Protein AF-A0ABD0YH52-F1 (afdb_monomer)

Mean predicted aligned error: 18.77 Å

Solvent-accessible surface area (backbone atoms only — not comparable to full-atom values): 10746 Å² total; per-residue (Å²): 109,54,64,60,45,54,50,50,49,52,54,46,53,68,71,49,66,94,79,74,81,75,75,83,81,79,76,76,65,65,73,82,75,95,67,88,81,84,76,66,88,60,65,94,61,89,76,89,81,54,96,82,54,55,63,80,74,38,91,70,62,54,35,75,88,73,82,37,66,66,74,94,78,70,90,81,53,64,78,80,82,51,76,68,59,50,52,54,51,51,53,52,51,49,50,55,52,49,52,57,49,54,59,57,48,48,60,54,53,54,49,53,52,50,52,52,52,49,52,53,50,49,54,54,50,50,56,51,50,52,52,49,50,52,50,53,59,56,51,73,71,54,91,86,84,61,72,74,61,55,41,57,73,70,66,70,77,79,84,78,88,79,88,82,135

InterPro domains:
  IPR040107 U4/U6.U5 small nuclear ribonucleoprotein component Snu23 [PTHR45986] (70-165)

pLDDT: mean 72.53, std 12.51, range [39.94, 93.88]

Structure (mmCIF, N/CA/C/O backbone):
data_AF-A0ABD0YH52-F1
#
_entry.id   AF-A0ABD0YH52-F1
#
loop_
_atom_site.group_PDB
_atom_site.id
_atom_site.type_symbol
_atom_site.label_atom_id
_atom_site.label_alt_id
_atom_site.label_comp_id
_atom_site.label_asym_id
_atom_site.label_entity_id
_atom_site.label_seq_id
_atom_site.pdbx_PDB_ins_code
_atom_site.Cartn_x
_atom_site.Cartn_y
_atom_site.Cartn_z
_atom_site.occupancy
_atom_site.B_iso_or_equiv
_atom_site.auth_seq_id
_atom_site.auth_comp_id
_atom_site.auth_asym_id
_atom_site.auth_atom_id
_atom_site.pdbx_PDB_model_num
ATOM 1 N N . MET A 1 1 ? 10.363 5.440 -19.540 1.00 56.31 1 MET A N 1
ATOM 2 C CA . MET A 1 1 ? 11.461 4.784 -18.794 1.00 56.31 1 MET A CA 1
ATOM 3 C C . MET A 1 1 ? 12.315 3.863 -19.656 1.00 56.31 1 MET A C 1
ATOM 5 O O . MET A 1 1 ? 13.517 4.057 -19.654 1.00 56.31 1 MET A O 1
ATOM 9 N N . ALA A 1 2 ? 11.761 2.862 -20.356 1.00 46.31 2 ALA A N 1
ATOM 10 C CA . ALA A 1 2 ? 12.561 2.037 -21.278 1.00 46.31 2 ALA A CA 1
ATOM 11 C C . ALA A 1 2 ? 12.832 2.756 -22.613 1.00 46.31 2 ALA A C 1
ATOM 13 O O . ALA A 1 2 ? 13.982 2.877 -23.010 1.00 46.31 2 ALA A O 1
ATOM 14 N N . ALA A 1 3 ? 11.793 3.342 -23.223 1.00 68.38 3 ALA A N 1
ATOM 15 C CA . ALA A 1 3 ? 11.926 4.192 -24.412 1.00 68.38 3 ALA A CA 1
ATOM 16 C C . ALA A 1 3 ? 12.835 5.410 -24.158 1.00 68.38 3 ALA A C 1
ATOM 18 O O . ALA A 1 3 ? 13.810 5.593 -24.863 1.00 68.38 3 ALA A O 1
ATOM 19 N N . GLU A 1 4 ? 12.607 6.143 -23.063 1.00 71.88 4 GLU A N 1
ATOM 20 C CA . GLU A 1 4 ? 13.476 7.260 -22.640 1.00 71.88 4 GLU A CA 1
ATOM 21 C C . GLU A 1 4 ? 14.941 6.847 -22.400 1.00 71.88 4 GLU A C 1
ATOM 23 O O . GLU A 1 4 ? 15.837 7.671 -22.519 1.00 71.88 4 GLU A O 1
ATOM 28 N N . ARG A 1 5 ? 15.211 5.581 -22.040 1.00 68.94 5 ARG A N 1
ATOM 29 C CA . ARG A 1 5 ? 16.588 5.075 -21.920 1.00 68.94 5 ARG A CA 1
ATOM 30 C C . ARG A 1 5 ? 17.213 4.800 -23.278 1.00 68.94 5 ARG A C 1
ATOM 32 O O . ARG A 1 5 ? 18.377 5.120 -23.446 1.00 68.94 5 ARG A O 1
ATOM 39 N N . LEU A 1 6 ? 16.452 4.232 -24.212 1.00 68.19 6 LEU A N 1
ATOM 40 C CA . LEU A 1 6 ? 16.891 4.030 -25.594 1.00 68.19 6 LEU A CA 1
ATOM 41 C C . LEU A 1 6 ? 17.167 5.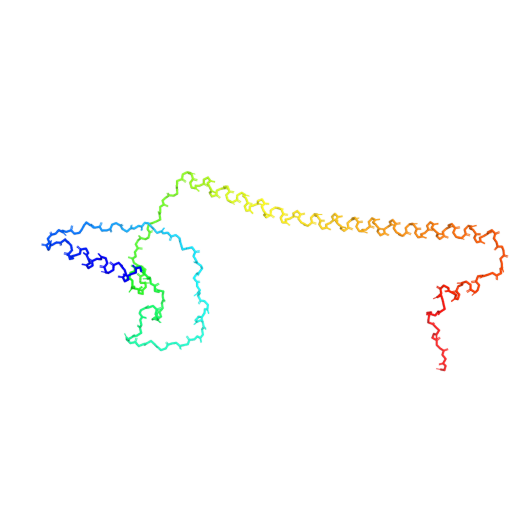367 -26.284 1.00 68.19 6 LEU A C 1
ATOM 43 O O . LEU A 1 6 ? 18.183 5.510 -26.946 1.00 68.19 6 LEU A O 1
ATOM 47 N N . GLU A 1 7 ? 16.299 6.355 -26.081 1.00 76.75 7 GLU A N 1
ATOM 48 C CA . GLU A 1 7 ? 16.498 7.713 -26.591 1.00 76.75 7 GLU A CA 1
ATOM 49 C C . GLU A 1 7 ? 17.732 8.363 -25.956 1.00 76.75 7 GLU A C 1
ATOM 51 O O . GLU A 1 7 ? 18.581 8.867 -26.678 1.00 76.75 7 GLU A O 1
ATOM 56 N N . ALA A 1 8 ? 17.918 8.248 -24.637 1.00 77.12 8 ALA A N 1
ATOM 57 C CA . ALA A 1 8 ? 19.115 8.765 -23.973 1.00 77.12 8 ALA A CA 1
ATOM 58 C C . ALA A 1 8 ? 20.413 8.041 -24.388 1.00 77.12 8 ALA A C 1
ATOM 60 O O . ALA A 1 8 ? 21.476 8.656 -24.394 1.00 77.12 8 ALA A O 1
ATOM 61 N N . GLU A 1 9 ? 20.354 6.745 -24.713 1.00 71.69 9 GLU A N 1
ATOM 62 C CA . GLU A 1 9 ? 21.491 5.993 -25.260 1.00 71.69 9 GLU A CA 1
ATOM 63 C C . GLU A 1 9 ? 21.826 6.467 -26.680 1.00 71.69 9 GLU A C 1
ATOM 65 O O . GLU A 1 9 ? 22.993 6.731 -26.952 1.00 71.69 9 GLU A O 1
ATOM 70 N N . LEU A 1 10 ? 20.824 6.677 -27.539 1.00 71.00 10 LEU A N 1
ATOM 71 C CA . LEU A 1 10 ? 21.011 7.227 -28.888 1.00 71.00 10 LEU A CA 1
ATOM 72 C C . LEU A 1 10 ? 21.549 8.667 -28.848 1.00 71.00 10 LEU A C 1
ATOM 74 O O . LEU A 1 10 ? 22.509 8.985 -29.542 1.00 71.00 10 LEU A O 1
ATOM 78 N N . GLU A 1 11 ? 21.007 9.522 -27.980 1.00 74.12 11 GLU A N 1
ATOM 79 C CA . GLU A 1 11 ? 21.485 10.898 -27.781 1.00 74.12 11 GLU A CA 1
ATOM 80 C C . GLU A 1 11 ? 22.900 10.944 -27.176 1.00 74.12 11 GLU A C 1
ATOM 82 O O . GLU A 1 11 ? 23.684 11.854 -27.463 1.00 74.12 11 GLU A O 1
ATOM 87 N N . ALA A 1 12 ? 23.261 9.971 -26.334 1.00 67.44 12 ALA A N 1
ATOM 88 C CA . ALA A 1 12 ? 24.617 9.845 -25.808 1.00 67.44 12 ALA A CA 1
ATOM 89 C C . ALA A 1 12 ? 25.597 9.350 -26.883 1.00 67.44 12 ALA A C 1
ATOM 91 O O . ALA A 1 12 ? 26.706 9.877 -26.970 1.00 67.44 12 ALA A O 1
ATOM 92 N N . GLU A 1 13 ? 25.185 8.394 -27.721 1.00 64.12 13 GLU A N 1
ATOM 93 C CA . GLU A 1 13 ? 25.959 7.906 -28.869 1.00 64.12 13 GLU A CA 1
ATOM 94 C C . GLU A 1 13 ? 26.192 9.005 -29.917 1.00 64.12 13 GLU A C 1
ATOM 96 O O . GLU A 1 13 ? 27.290 9.091 -30.470 1.00 64.12 13 GLU A O 1
ATOM 101 N N . GLU A 1 14 ? 25.218 9.893 -30.138 1.00 65.94 14 GLU A N 1
ATOM 102 C CA . GLU A 1 14 ? 25.369 11.060 -31.017 1.00 65.94 14 GLU A CA 1
ATOM 103 C C . GLU A 1 14 ? 26.314 12.128 -30.434 1.00 65.94 14 GLU A C 1
ATOM 105 O O . GLU A 1 14 ? 27.096 12.734 -31.171 1.00 65.94 14 GLU A O 1
ATOM 110 N N . ASN A 1 15 ? 26.302 12.335 -29.111 1.00 62.62 15 ASN A N 1
ATOM 111 C CA . ASN A 1 15 ? 27.169 13.313 -28.439 1.00 62.62 15 ASN A CA 1
ATOM 112 C C . ASN A 1 15 ? 28.617 12.827 -28.241 1.00 62.62 15 ASN A C 1
ATOM 114 O O . ASN A 1 15 ? 29.544 13.642 -28.197 1.00 62.62 15 ASN A O 1
ATOM 118 N N . THR A 1 16 ? 28.849 11.516 -28.125 1.00 57.69 16 THR A N 1
ATOM 119 C CA . THR A 1 16 ? 30.195 10.939 -28.004 1.00 57.69 16 THR A CA 1
ATOM 120 C C . THR A 1 16 ? 30.630 10.347 -29.339 1.00 57.69 16 THR A C 1
ATOM 122 O O . THR A 1 16 ? 30.407 9.169 -29.606 1.00 57.69 16 THR A O 1
ATOM 125 N N . GLY A 1 17 ? 31.266 11.159 -30.188 1.00 52.72 17 GLY A N 1
ATOM 126 C CA . GLY A 1 17 ? 31.790 10.710 -31.480 1.00 52.72 17 GLY A CA 1
ATOM 127 C C . GLY A 1 17 ? 32.515 9.355 -31.399 1.00 52.72 17 GLY A C 1
ATOM 128 O O . GLY A 1 17 ? 33.286 9.098 -30.470 1.00 52.72 17 GLY A O 1
ATOM 129 N N . ALA A 1 18 ? 32.221 8.495 -32.379 1.00 54.62 18 ALA A N 1
ATOM 130 C CA . ALA A 1 18 ? 32.609 7.089 -32.488 1.00 54.62 18 ALA A CA 1
ATOM 131 C C . ALA A 1 18 ? 34.015 6.770 -31.935 1.00 54.62 18 ALA A C 1
ATOM 133 O O . ALA A 1 18 ? 35.022 6.952 -32.618 1.00 54.62 18 ALA A O 1
ATOM 134 N N . GLY A 1 19 ? 34.097 6.252 -30.703 1.00 56.62 19 GLY A N 1
ATOM 135 C CA . GLY A 1 19 ? 35.363 5.719 -30.184 1.00 56.62 19 GLY A CA 1
ATOM 136 C C . GLY A 1 19 ? 35.522 5.604 -28.669 1.00 56.62 19 GLY A C 1
ATOM 137 O O . GLY A 1 19 ? 36.401 4.865 -28.221 1.00 56.62 19 GLY A O 1
ATOM 138 N N . GLN A 1 20 ? 34.702 6.267 -27.850 1.00 58.62 20 GLN A N 1
ATOM 139 C CA . GLN A 1 20 ? 34.791 6.099 -26.395 1.00 58.62 20 GLN A CA 1
ATOM 140 C C . GLN A 1 20 ? 33.961 4.894 -25.940 1.00 58.62 20 GLN A C 1
ATOM 142 O O . GLN A 1 20 ? 32.737 4.895 -25.993 1.00 58.62 20 GLN A O 1
ATOM 147 N N . LYS A 1 21 ? 34.648 3.833 -25.495 1.00 58.06 21 LYS A N 1
ATOM 148 C CA . LYS A 1 21 ? 34.020 2.651 -24.890 1.00 58.06 21 LYS A CA 1
ATOM 149 C C . LYS A 1 21 ? 33.209 3.094 -23.672 1.00 58.06 21 LYS A C 1
ATOM 151 O O . LYS A 1 21 ? 33.795 3.487 -22.664 1.00 58.06 21 LYS A O 1
ATOM 156 N N . VAL A 1 22 ? 31.884 3.011 -23.777 1.00 64.19 22 VAL A N 1
ATOM 157 C CA . VAL A 1 22 ? 30.956 3.305 -22.682 1.00 64.19 22 VAL A CA 1
ATOM 158 C C . VAL A 1 22 ? 31.372 2.483 -21.452 1.00 64.19 22 VAL A C 1
ATOM 160 O O . VAL A 1 22 ? 31.558 1.264 -21.568 1.00 64.19 22 VAL A O 1
ATOM 163 N N . PRO A 1 23 ? 31.582 3.107 -20.277 1.00 67.44 23 PRO A N 1
ATOM 164 C CA . PRO A 1 23 ? 31.934 2.371 -19.072 1.00 67.44 23 PRO A CA 1
ATOM 165 C C . PRO A 1 23 ? 30.817 1.370 -18.738 1.00 67.44 23 PRO A C 1
ATOM 167 O O . PRO A 1 23 ? 29.638 1.698 -18.879 1.00 67.44 23 PRO A O 1
ATOM 170 N N . PRO A 1 24 ? 31.149 0.145 -18.290 1.00 68.81 24 PRO A N 1
ATOM 171 C CA . PRO A 1 24 ? 30.144 -0.878 -18.041 1.00 68.81 24 PRO A CA 1
ATOM 172 C C . PRO A 1 24 ? 29.151 -0.392 -16.981 1.00 68.81 24 PRO A C 1
ATOM 174 O O . PRO A 1 24 ? 29.519 -0.180 -15.821 1.00 68.81 24 PRO A O 1
ATOM 177 N N . VAL A 1 25 ? 27.887 -0.235 -17.386 1.00 69.75 25 VAL A N 1
ATOM 178 C CA . VAL A 1 25 ? 26.793 0.214 -16.520 1.00 69.75 25 VAL A CA 1
ATOM 179 C C . VAL A 1 25 ? 26.625 -0.791 -15.381 1.00 69.75 25 VAL A C 1
ATOM 181 O O . VAL A 1 25 ? 26.144 -1.915 -15.564 1.00 69.75 25 VAL A O 1
ATOM 184 N N . ARG A 1 26 ? 27.042 -0.394 -14.175 1.00 62.34 26 ARG A N 1
ATOM 185 C CA . ARG A 1 26 ? 26.767 -1.164 -12.962 1.00 62.34 26 ARG A CA 1
ATOM 186 C C . ARG A 1 26 ? 25.281 -1.038 -12.667 1.00 62.34 26 ARG A C 1
ATOM 188 O O . ARG A 1 26 ? 24.795 0.037 -12.347 1.00 62.34 26 ARG A O 1
ATOM 195 N N . ARG A 1 27 ? 24.563 -2.149 -12.809 1.00 67.19 27 ARG A N 1
ATOM 196 C CA . ARG A 1 27 ? 23.131 -2.225 -12.512 1.00 67.19 27 ARG A CA 1
ATOM 197 C C . ARG A 1 27 ? 22.905 -1.980 -11.022 1.00 67.19 27 ARG A C 1
ATOM 199 O O . ARG A 1 27 ? 23.584 -2.590 -10.195 1.00 67.19 27 ARG A O 1
ATOM 206 N N . ASP A 1 28 ? 21.931 -1.132 -10.714 1.00 70.38 28 ASP A N 1
ATOM 207 C CA . ASP A 1 28 ? 21.506 -0.860 -9.344 1.00 70.38 28 ASP A CA 1
ATOM 208 C C . ASP A 1 28 ? 21.046 -2.134 -8.627 1.00 70.38 28 ASP A C 1
ATOM 210 O O . ASP A 1 28 ? 20.551 -3.091 -9.239 1.00 70.38 28 ASP A O 1
ATOM 214 N N . TYR A 1 29 ? 21.193 -2.138 -7.302 1.00 74.94 29 TYR A N 1
ATOM 215 C CA . TYR A 1 29 ? 20.704 -3.221 -6.459 1.00 74.94 29 TYR A CA 1
ATOM 216 C C . TYR A 1 29 ? 19.191 -3.381 -6.575 1.00 74.94 29 TYR A C 1
ATOM 218 O O . TYR A 1 29 ? 18.439 -2.426 -6.789 1.00 74.94 29 TYR A O 1
ATOM 226 N N . LEU A 1 30 ? 18.734 -4.620 -6.398 1.00 75.88 30 LEU A N 1
ATOM 227 C CA . LEU A 1 30 ? 17.317 -4.925 -6.480 1.00 75.88 30 LEU A CA 1
ATOM 228 C C . LEU A 1 30 ? 16.546 -4.186 -5.379 1.00 75.88 30 LEU A C 1
ATOM 230 O O . LEU A 1 30 ? 16.744 -4.441 -4.191 1.00 75.88 30 LEU A O 1
ATOM 234 N N . ARG A 1 31 ? 15.608 -3.338 -5.795 1.00 73.81 31 ARG A N 1
ATOM 235 C CA . ARG A 1 31 ? 14.636 -2.700 -4.907 1.00 73.81 31 ARG A CA 1
ATOM 236 C C . ARG A 1 31 ? 13.342 -3.505 -4.859 1.00 73.81 31 ARG A C 1
ATOM 238 O O . ARG A 1 31 ? 12.942 -4.137 -5.840 1.00 73.81 31 ARG A O 1
ATOM 245 N N . GLN A 1 32 ? 12.696 -3.488 -3.697 1.00 75.50 32 GLN A N 1
ATOM 246 C CA . GLN A 1 32 ? 11.340 -4.004 -3.551 1.00 75.50 32 GLN A CA 1
ATOM 247 C C . GLN A 1 32 ? 10.376 -3.132 -4.371 1.00 75.50 32 GLN A C 1
ATOM 249 O O . GLN A 1 32 ? 10.599 -1.935 -4.514 1.00 75.50 32 GLN A O 1
ATOM 254 N N . ARG A 1 33 ? 9.330 -3.740 -4.946 1.00 79.62 33 ARG A N 1
ATOM 255 C CA . ARG A 1 33 ? 8.270 -2.989 -5.633 1.00 79.62 33 ARG A CA 1
ATOM 256 C C . ARG A 1 33 ? 7.362 -2.332 -4.597 1.00 79.62 33 ARG A C 1
ATOM 258 O O . ARG A 1 33 ? 6.937 -3.010 -3.664 1.00 79.62 33 ARG A O 1
ATOM 265 N N . ASP A 1 34 ? 7.022 -1.069 -4.824 1.00 81.81 34 ASP A N 1
ATOM 266 C CA . ASP A 1 34 ? 6.134 -0.303 -3.940 1.00 81.81 34 ASP A CA 1
ATOM 267 C C . ASP A 1 34 ? 4.640 -0.528 -4.236 1.00 81.81 34 ASP A C 1
ATOM 269 O O . ASP A 1 34 ? 3.782 -0.110 -3.466 1.00 81.81 34 ASP A O 1
ATOM 273 N N . TYR A 1 35 ? 4.313 -1.217 -5.334 1.00 82.00 35 TYR A N 1
ATOM 274 C CA . TYR A 1 35 ? 2.940 -1.514 -5.742 1.00 82.00 35 TYR A CA 1
ATOM 275 C C . TYR A 1 35 ? 2.651 -3.018 -5.741 1.00 82.00 35 TYR A C 1
ATOM 277 O O . TYR A 1 35 ? 3.534 -3.857 -5.962 1.00 82.00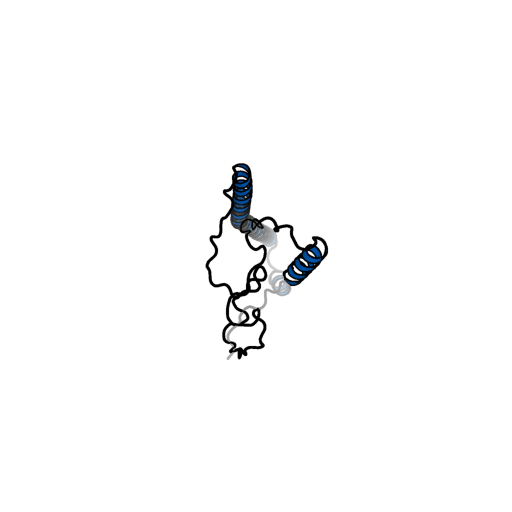 35 TYR A O 1
ATOM 285 N N . LYS A 1 36 ? 1.381 -3.357 -5.508 1.00 81.06 36 LYS A N 1
ATOM 286 C CA . LYS A 1 36 ? 0.871 -4.726 -5.595 1.00 81.06 36 LYS A CA 1
ATOM 287 C C . LYS A 1 36 ? 0.718 -5.111 -7.069 1.00 81.06 36 LYS A C 1
ATOM 289 O O . LYS A 1 36 ? 0.170 -4.346 -7.852 1.00 81.06 36 LYS A O 1
ATOM 294 N N . VAL A 1 37 ? 1.236 -6.278 -7.447 1.00 80.88 37 VAL A N 1
ATOM 295 C CA . VAL A 1 37 ? 1.096 -6.813 -8.809 1.00 80.88 37 VAL A CA 1
ATOM 296 C C . VAL A 1 37 ? -0.226 -7.568 -8.899 1.00 80.88 37 VAL A C 1
ATOM 298 O O . VAL A 1 37 ? -0.445 -8.506 -8.133 1.00 80.88 37 VAL A O 1
ATOM 301 N N . ASP A 1 38 ? -1.086 -7.174 -9.834 1.00 76.19 38 ASP A N 1
ATOM 302 C CA . ASP A 1 38 ? -2.390 -7.805 -10.037 1.00 76.19 38 ASP A CA 1
ATOM 303 C C . ASP A 1 38 ? -2.256 -9.090 -10.863 1.00 76.19 38 ASP A C 1
ATOM 305 O O . ASP A 1 38 ? -2.027 -9.050 -12.073 1.00 76.19 38 ASP A O 1
ATOM 309 N N . LEU A 1 39 ? -2.409 -10.240 -10.204 1.00 79.69 39 LEU A N 1
ATOM 310 C CA . LEU A 1 39 ? -2.339 -11.568 -10.830 1.00 79.69 39 LEU A CA 1
ATOM 311 C C . LEU A 1 39 ? -3.712 -12.090 -11.281 1.00 79.69 39 LEU A C 1
ATOM 313 O O . LEU A 1 39 ? -3.792 -12.979 -12.127 1.00 79.69 39 LEU A O 1
ATOM 317 N N . ASP A 1 40 ? -4.791 -11.510 -10.755 1.00 81.81 40 ASP A N 1
ATOM 318 C CA . ASP A 1 40 ? -6.120 -12.126 -10.815 1.00 81.81 40 ASP A CA 1
ATOM 319 C C . ASP A 1 40 ? -6.969 -11.646 -12.004 1.00 81.81 40 ASP A C 1
ATOM 321 O O . ASP A 1 40 ? -7.912 -12.308 -12.433 1.00 81.81 40 ASP A O 1
ATOM 325 N N . SER A 1 41 ? -6.625 -10.502 -12.595 1.00 82.12 41 SER A N 1
ATOM 326 C CA . SER A 1 41 ? -7.445 -9.817 -13.610 1.00 82.12 41 SER A CA 1
ATOM 327 C C . SER A 1 41 ? -7.586 -10.576 -14.940 1.00 82.12 41 SER A C 1
ATOM 329 O O . SER A 1 41 ? -8.536 -10.345 -15.706 1.00 82.12 41 SER A O 1
ATOM 331 N N . LYS A 1 42 ? -6.645 -11.485 -15.223 1.00 75.69 42 LYS A N 1
ATOM 332 C CA . LYS A 1 42 ? -6.573 -12.283 -16.457 1.00 75.69 42 LYS A CA 1
ATOM 333 C C . LYS A 1 42 ? -6.854 -13.774 -16.234 1.00 75.69 42 LYS A C 1
ATOM 335 O O . LYS A 1 42 ? -6.687 -14.560 -17.164 1.00 75.69 42 LYS A O 1
ATOM 340 N N . LEU A 1 43 ? -7.310 -14.170 -15.044 1.00 82.62 43 LEU A N 1
ATOM 341 C CA . LEU A 1 43 ? -7.710 -15.553 -14.782 1.00 82.62 43 LEU A CA 1
ATOM 342 C C . LEU A 1 43 ? -8.926 -15.930 -15.645 1.00 82.62 43 LEU A C 1
ATOM 344 O O . LEU A 1 43 ? -9.890 -15.173 -15.749 1.00 82.62 43 LEU A O 1
ATOM 348 N N . GLY A 1 44 ? -8.858 -17.090 -16.302 1.00 81.19 44 GLY A 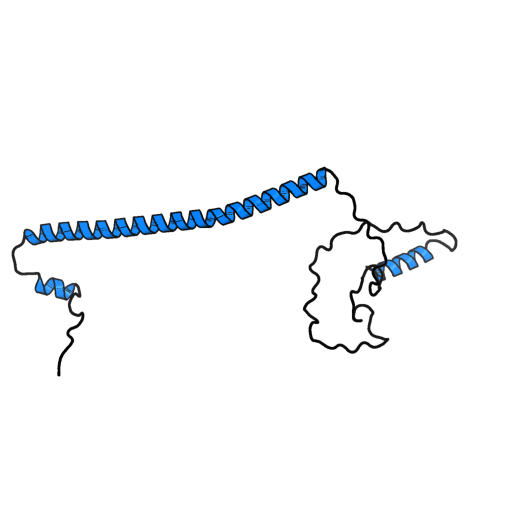N 1
ATOM 349 C CA . GLY A 1 44 ? -9.957 -17.647 -17.102 1.00 81.19 44 GLY A CA 1
ATOM 350 C C . GLY A 1 44 ? -10.218 -16.981 -18.461 1.00 81.19 44 GLY A C 1
ATOM 351 O O . GLY A 1 44 ? -11.153 -17.382 -19.149 1.00 81.19 44 GLY A O 1
ATOM 352 N N . LYS A 1 45 ? -9.414 -15.994 -18.882 1.00 82.88 45 LYS A N 1
ATOM 353 C CA . LYS A 1 45 ? -9.546 -15.336 -20.195 1.00 82.88 45 LYS A CA 1
ATOM 354 C C . LYS A 1 45 ? -8.507 -15.892 -21.172 1.00 82.88 45 LYS A C 1
ATOM 356 O O . LYS A 1 45 ? -7.309 -15.749 -20.943 1.00 82.88 45 LYS A O 1
ATOM 361 N N . SER A 1 46 ? -8.944 -16.492 -22.279 1.00 81.19 46 SER A N 1
ATOM 362 C CA . SER A 1 46 ? -8.054 -16.923 -23.365 1.00 81.19 46 SER A CA 1
ATOM 363 C C . SER A 1 46 ? -7.742 -15.750 -24.298 1.00 81.19 46 SER A C 1
ATOM 365 O O . SER A 1 46 ? -8.648 -15.213 -24.934 1.00 81.19 46 SER A O 1
ATOM 367 N N . VAL A 1 47 ? -6.471 -15.356 -24.400 1.00 77.44 47 VAL A N 1
ATOM 368 C CA . VAL A 1 47 ? -6.008 -14.307 -25.324 1.00 77.44 47 VAL A CA 1
ATOM 369 C C . VAL A 1 47 ? -5.186 -14.954 -26.435 1.00 77.44 47 VAL A C 1
ATOM 371 O O . VAL A 1 47 ? -4.250 -15.703 -26.159 1.00 77.44 47 VAL A O 1
ATOM 374 N N . VAL A 1 48 ? -5.534 -14.667 -27.691 1.00 82.06 48 VAL A N 1
ATOM 375 C CA . VAL A 1 48 ? -4.790 -15.149 -28.863 1.00 82.06 48 VAL A CA 1
ATOM 376 C C . VAL A 1 48 ? -3.520 -14.315 -29.020 1.00 82.06 48 VAL A C 1
ATOM 378 O O . VAL A 1 48 ? -3.584 -13.114 -29.270 1.00 82.06 48 VAL A O 1
ATOM 381 N N . ILE A 1 49 ? -2.361 -14.954 -28.868 1.00 81.00 49 ILE A N 1
ATOM 382 C CA . ILE A 1 49 ? -1.051 -14.306 -28.993 1.00 81.00 49 ILE A CA 1
ATOM 383 C C . ILE A 1 49 ? -0.567 -14.467 -30.440 1.00 81.00 49 ILE A C 1
ATOM 385 O O . ILE A 1 49 ? -0.390 -15.588 -30.915 1.00 81.00 49 ILE A O 1
ATOM 389 N N . THR A 1 50 ? -0.347 -13.354 -31.143 1.00 83.50 50 THR A N 1
ATOM 390 C CA . THR A 1 50 ? 0.241 -13.331 -32.497 1.00 83.50 50 THR A CA 1
ATOM 391 C C . THR A 1 50 ? 1.666 -12.772 -32.446 1.00 83.50 50 THR A C 1
ATOM 393 O O . THR A 1 50 ? 2.067 -12.178 -31.452 1.00 83.50 50 THR A O 1
ATOM 396 N N . LYS A 1 51 ? 2.464 -12.916 -33.514 1.00 77.19 51 LYS A N 1
ATOM 397 C CA . LYS A 1 51 ? 3.849 -12.390 -33.541 1.00 77.19 51 LYS A CA 1
ATOM 398 C C . LYS A 1 51 ? 3.935 -10.860 -33.395 1.00 77.19 51 LYS A C 1
ATOM 400 O O . LYS A 1 51 ? 4.986 -10.355 -33.026 1.00 77.19 51 LYS A O 1
ATOM 405 N N . ASN A 1 52 ? 2.836 -10.149 -33.654 1.00 79.31 52 ASN A N 1
ATOM 406 C CA . ASN A 1 52 ? 2.756 -8.689 -33.595 1.00 79.31 52 ASN A CA 1
ATOM 407 C C . ASN A 1 52 ? 2.237 -8.167 -32.243 1.00 79.31 52 ASN A C 1
ATOM 409 O O . ASN A 1 52 ? 2.179 -6.955 -32.050 1.00 79.31 52 ASN A O 1
ATOM 413 N N . THR A 1 53 ? 1.823 -9.038 -31.311 1.00 78.44 53 THR A N 1
ATOM 414 C CA . THR A 1 53 ? 1.399 -8.572 -29.983 1.00 78.44 53 THR A CA 1
ATOM 415 C C . THR A 1 53 ? 2.614 -8.100 -29.189 1.00 78.44 53 THR A C 1
ATOM 417 O O . THR A 1 53 ? 3.600 -8.839 -29.123 1.00 78.44 53 THR A O 1
ATOM 420 N N . PRO A 1 54 ? 2.559 -6.913 -28.559 1.00 79.25 54 PRO A N 1
ATOM 421 C CA . PRO A 1 54 ? 3.687 -6.385 -27.807 1.00 79.25 54 PRO A CA 1
ATOM 422 C C . PRO A 1 54 ? 4.061 -7.338 -26.669 1.00 79.25 54 PRO A C 1
ATOM 424 O O . PRO A 1 54 ? 3.186 -7.927 -26.033 1.00 79.25 54 PRO A O 1
ATOM 427 N N . SER A 1 55 ? 5.357 -7.450 -26.371 1.00 76.12 55 SER A N 1
ATOM 428 C CA . SER A 1 55 ? 5.908 -8.343 -25.337 1.00 76.12 55 SER A CA 1
ATOM 429 C C . SER A 1 55 ? 5.335 -8.118 -23.927 1.00 76.12 55 SER A C 1
ATOM 431 O O . SER A 1 55 ? 5.503 -8.955 -23.046 1.00 76.12 55 SER A O 1
ATOM 433 N N . SER A 1 56 ? 4.652 -6.994 -23.698 1.00 74.38 56 SER A N 1
ATOM 434 C CA . SER A 1 56 ? 3.917 -6.682 -22.467 1.00 74.38 56 SER A CA 1
ATOM 435 C C . SER A 1 56 ? 2.562 -7.393 -22.352 1.00 74.38 56 SER A C 1
ATOM 437 O O . SER A 1 56 ? 2.020 -7.534 -21.254 1.00 74.38 56 SER A O 1
ATOM 439 N N . GLN A 1 57 ? 2.003 -7.826 -23.481 1.00 76.88 57 GLN A N 1
ATOM 440 C CA . GLN A 1 57 ? 0.725 -8.531 -23.584 1.00 76.88 57 GLN A CA 1
ATOM 441 C C . GLN A 1 57 ? 0.892 -10.002 -23.962 1.00 76.88 57 GLN A C 1
ATOM 443 O O . GLN A 1 57 ? -0.069 -10.765 -23.845 1.00 76.88 57 GLN A O 1
ATOM 448 N N . THR A 1 58 ? 2.091 -10.410 -24.379 1.00 73.81 58 THR A N 1
ATOM 449 C CA . THR A 1 58 ? 2.421 -11.825 -24.523 1.00 73.81 58 THR A CA 1
ATOM 450 C C . THR A 1 58 ? 2.366 -12.501 -23.150 1.00 73.81 58 THR A C 1
ATOM 452 O O . THR A 1 58 ? 2.626 -11.893 -22.111 1.00 73.81 58 THR A O 1
ATOM 455 N N . GLY A 1 59 ? 1.933 -13.761 -23.126 1.00 73.62 59 GLY A N 1
ATOM 456 C CA . GLY A 1 59 ? 1.785 -14.512 -21.883 1.00 73.62 59 GLY A CA 1
ATOM 457 C C . GLY A 1 59 ? 3.104 -14.573 -21.108 1.00 73.62 59 GLY A C 1
ATOM 458 O O . GLY A 1 59 ? 4.136 -14.940 -21.664 1.00 73.62 59 GLY A O 1
ATOM 459 N N . GLY A 1 60 ? 3.064 -14.217 -19.824 1.00 76.06 60 GLY A N 1
ATOM 460 C CA . GLY A 1 60 ? 4.225 -14.213 -18.935 1.00 76.06 60 GLY A CA 1
ATOM 461 C C . GLY A 1 60 ? 4.361 -12.919 -18.132 1.00 76.06 60 GLY A C 1
ATOM 462 O O . GLY A 1 60 ? 3.549 -12.002 -18.232 1.00 76.06 60 GLY A O 1
ATOM 463 N N . TYR A 1 61 ? 5.404 -12.853 -17.302 1.00 74.56 61 TYR A N 1
ATOM 464 C CA . TYR A 1 61 ? 5.746 -11.647 -16.551 1.00 74.56 61 TYR A CA 1
ATOM 465 C C . TYR A 1 61 ? 6.689 -10.771 -17.379 1.00 74.56 61 TYR A C 1
ATOM 467 O O . TYR A 1 61 ? 7.873 -11.089 -17.538 1.00 74.56 61 TYR A O 1
ATOM 475 N N . TYR A 1 62 ? 6.159 -9.661 -17.889 1.00 77.69 62 TYR A N 1
ATOM 476 C CA . TYR A 1 62 ? 6.936 -8.652 -18.601 1.00 77.69 62 TYR A CA 1
ATOM 477 C C . TYR A 1 62 ? 7.769 -7.806 -17.636 1.00 77.69 62 TYR A C 1
ATOM 479 O O . TYR A 1 62 ? 7.309 -7.406 -16.561 1.00 77.69 62 TYR A O 1
ATOM 487 N N . CYS A 1 63 ? 9.014 -7.532 -18.012 1.00 73.94 63 CYS A N 1
ATOM 488 C CA . CYS A 1 63 ? 9.916 -6.700 -17.234 1.00 73.94 63 CYS A CA 1
ATOM 489 C C . CYS A 1 63 ? 10.220 -5.397 -17.982 1.00 73.94 63 CYS A C 1
ATOM 491 O O . CYS A 1 63 ? 11.065 -5.383 -18.870 1.00 73.94 63 CYS A O 1
ATOM 493 N N . ASN A 1 64 ? 9.623 -4.289 -17.524 1.00 72.69 64 ASN A N 1
ATOM 494 C CA . ASN A 1 64 ? 9.803 -2.922 -18.056 1.00 72.69 64 ASN A CA 1
ATOM 495 C C . ASN A 1 64 ? 11.254 -2.397 -18.022 1.00 72.69 64 ASN A C 1
ATOM 497 O O . ASN A 1 64 ? 11.521 -1.293 -18.472 1.00 72.69 64 ASN A O 1
ATOM 501 N N . VAL A 1 65 ? 12.176 -3.123 -17.383 1.00 74.50 65 VAL A N 1
ATOM 502 C CA . VAL A 1 65 ? 13.588 -2.725 -17.264 1.00 74.50 65 VAL A CA 1
ATOM 503 C C . VAL A 1 65 ? 14.439 -3.299 -18.399 1.00 74.50 65 VAL A C 1
ATOM 505 O O . VAL A 1 65 ? 15.457 -2.708 -18.731 1.00 74.50 65 VAL A O 1
ATOM 508 N N . CYS A 1 66 ? 14.057 -4.451 -18.958 1.00 68.62 66 CYS A N 1
ATOM 509 C CA . CYS A 1 66 ? 14.815 -5.153 -20.005 1.00 68.62 66 CYS A CA 1
ATOM 510 C C . CYS A 1 66 ? 14.011 -5.344 -21.296 1.00 68.62 66 CYS A C 1
ATOM 512 O O . CYS A 1 66 ? 14.490 -6.042 -22.182 1.00 68.62 66 CYS A O 1
ATOM 514 N N . ASP A 1 67 ? 12.771 -4.843 -21.341 1.00 71.56 67 ASP A N 1
ATOM 515 C CA . ASP A 1 67 ? 11.777 -5.109 -22.386 1.00 71.56 67 ASP A CA 1
ATOM 516 C C . ASP A 1 67 ? 11.720 -6.582 -22.819 1.00 71.56 67 ASP A C 1
ATOM 518 O O . ASP A 1 67 ? 11.616 -6.939 -23.990 1.00 71.56 67 ASP A O 1
ATOM 522 N N . CYS A 1 68 ? 11.787 -7.465 -21.820 1.00 71.62 68 CYS A N 1
ATOM 523 C CA . CYS A 1 68 ? 11.909 -8.900 -22.007 1.00 71.62 68 CYS A CA 1
ATOM 524 C C . CYS A 1 68 ? 10.871 -9.668 -21.176 1.00 71.62 68 CYS A C 1
ATOM 526 O O . CYS A 1 68 ? 10.568 -9.308 -20.031 1.00 71.62 68 CYS A O 1
ATOM 528 N N . VAL A 1 69 ? 10.327 -10.752 -21.746 1.00 71.00 69 VAL A N 1
ATOM 529 C CA . VAL A 1 69 ? 9.547 -11.746 -20.993 1.00 71.00 69 VAL A CA 1
ATOM 530 C C . VAL A 1 69 ? 10.550 -12.548 -20.167 1.00 71.00 69 VAL A C 1
ATOM 532 O O . VAL A 1 69 ? 11.473 -13.164 -20.701 1.00 71.00 69 VAL A O 1
ATOM 535 N N . ARG A 1 70 ? 10.461 -12.421 -18.844 1.00 62.25 70 ARG A N 1
ATOM 536 C CA . ARG A 1 70 ? 11.582 -12.697 -17.938 1.00 62.25 70 ARG A CA 1
ATOM 537 C C . ARG A 1 70 ? 11.872 -14.203 -17.816 1.00 62.25 70 ARG A C 1
ATOM 539 O O . ARG A 1 70 ? 11.255 -14.877 -16.999 1.00 62.25 70 ARG A O 1
ATOM 546 N N . ASN A 1 71 ? 12.884 -14.709 -18.522 1.00 56.09 71 ASN A N 1
ATOM 547 C CA . ASN A 1 71 ? 13.552 -15.961 -18.152 1.00 56.09 71 ASN A CA 1
ATOM 548 C C . ASN A 1 71 ? 14.531 -15.641 -17.010 1.00 56.09 71 ASN A C 1
ATOM 550 O O . ASN A 1 71 ? 15.470 -14.864 -17.182 1.00 56.09 71 ASN A O 1
ATOM 554 N N . LEU A 1 72 ? 14.245 -16.143 -15.806 1.00 55.00 72 LEU A N 1
ATOM 555 C CA . LEU A 1 72 ? 14.947 -15.836 -14.552 1.00 55.00 72 LEU A CA 1
ATOM 556 C C . LEU A 1 72 ? 16.419 -16.296 -14.594 1.00 55.00 72 LEU A C 1
ATOM 558 O O . LEU A 1 72 ? 16.758 -17.362 -14.098 1.00 55.00 72 LEU A O 1
ATOM 562 N N . GLY A 1 73 ? 17.295 -15.484 -15.185 1.00 53.41 73 GLY A N 1
ATOM 563 C CA . GLY A 1 73 ? 18.729 -15.762 -15.334 1.00 53.41 73 GLY A CA 1
ATOM 564 C C . GLY A 1 73 ? 19.630 -14.609 -14.890 1.00 53.41 73 GLY A C 1
ATOM 565 O O . GLY A 1 73 ? 20.718 -14.437 -15.427 1.00 53.41 73 GLY A O 1
ATOM 566 N N . MET A 1 74 ? 19.185 -13.775 -13.946 1.00 60.16 74 MET A N 1
ATOM 567 C CA . MET A 1 74 ? 20.000 -12.685 -13.398 1.00 60.16 74 MET A CA 1
ATOM 568 C C . MET A 1 74 ? 20.235 -12.922 -11.909 1.00 60.16 74 MET A C 1
ATOM 570 O O . MET A 1 74 ? 19.281 -13.066 -11.146 1.00 60.16 74 MET A O 1
ATOM 574 N N . SER A 1 75 ? 21.499 -12.931 -11.477 1.00 55.59 75 SER A N 1
ATOM 575 C CA . SER A 1 75 ? 21.853 -12.985 -10.057 1.00 55.59 75 SER A CA 1
ATOM 576 C C . SER A 1 75 ? 21.375 -11.706 -9.361 1.00 55.59 75 SER A C 1
ATOM 578 O O . SER A 1 75 ? 22.023 -10.660 -9.433 1.00 55.59 75 SER A O 1
ATOM 580 N N . MET A 1 76 ? 20.214 -11.773 -8.717 1.00 65.88 76 MET A N 1
ATOM 581 C CA . MET A 1 76 ? 19.637 -10.676 -7.946 1.00 65.88 76 MET A CA 1
ATOM 582 C C . MET A 1 76 ? 20.429 -10.520 -6.645 1.00 65.88 76 MET A C 1
ATOM 584 O O . MET A 1 76 ? 20.298 -11.331 -5.732 1.00 65.88 76 MET A O 1
ATOM 588 N N . ARG A 1 77 ? 21.276 -9.491 -6.556 1.00 65.19 77 ARG A N 1
ATOM 589 C CA . ARG A 1 77 ? 21.951 -9.126 -5.304 1.00 65.19 77 ARG A CA 1
ATOM 590 C C . ARG A 1 77 ? 21.129 -8.046 -4.602 1.00 65.19 77 ARG A C 1
ATOM 592 O O . ARG A 1 77 ? 20.872 -6.992 -5.178 1.00 65.19 77 ARG A O 1
ATOM 599 N N . VAL A 1 78 ? 20.702 -8.340 -3.378 1.00 78.69 78 VAL A N 1
ATOM 600 C CA . VAL A 1 78 ? 20.069 -7.385 -2.457 1.00 78.69 78 VAL A CA 1
ATOM 601 C C . VAL A 1 78 ? 21.164 -6.798 -1.568 1.00 78.69 78 VAL A C 1
ATOM 603 O O . VAL A 1 78 ? 22.088 -7.517 -1.178 1.00 78.69 78 VAL A O 1
ATOM 606 N N . GLU A 1 79 ? 21.088 -5.503 -1.261 1.00 80.00 79 GLU A N 1
ATOM 607 C CA . GLU A 1 79 ? 22.015 -4.874 -0.316 1.00 80.00 79 GLU A CA 1
ATOM 608 C C . GLU A 1 79 ? 21.915 -5.532 1.065 1.00 80.00 79 GLU A C 1
ATOM 610 O O . GLU A 1 79 ? 20.829 -5.868 1.547 1.00 80.00 79 GLU A O 1
ATOM 615 N N . ARG A 1 80 ? 23.061 -5.713 1.728 1.00 80.56 80 ARG A N 1
ATOM 616 C CA . ARG A 1 80 ? 23.081 -6.164 3.123 1.00 80.56 80 ARG A CA 1
ATOM 617 C C . ARG A 1 80 ? 22.571 -5.028 4.002 1.00 80.56 80 ARG A C 1
ATOM 619 O O . ARG A 1 80 ? 23.051 -3.904 3.892 1.00 80.56 80 ARG A O 1
ATOM 626 N N . SER A 1 81 ? 21.618 -5.326 4.880 1.00 84.00 81 SER A N 1
ATOM 627 C CA . SER A 1 81 ? 21.038 -4.312 5.756 1.00 84.00 81 SER A CA 1
ATOM 628 C C . SER A 1 81 ? 22.067 -3.765 6.744 1.00 84.00 81 SER A C 1
ATOM 630 O O . SER A 1 81 ? 22.750 -4.545 7.409 1.00 84.00 81 SER A O 1
ATOM 632 N N . THR A 1 82 ? 22.145 -2.442 6.879 1.00 90.12 82 THR A N 1
ATOM 633 C CA . THR A 1 82 ? 23.001 -1.780 7.878 1.00 90.12 82 THR A CA 1
ATOM 634 C C . THR A 1 82 ? 22.341 -1.766 9.264 1.00 90.12 82 THR A C 1
ATOM 636 O O . THR A 1 82 ? 21.127 -1.952 9.388 1.00 90.12 82 THR A O 1
ATOM 639 N N . LEU A 1 83 ? 23.120 -1.518 10.326 1.00 88.81 83 LEU A N 1
ATOM 640 C CA . LEU A 1 83 ? 22.607 -1.462 11.706 1.00 88.81 83 LEU A CA 1
ATOM 641 C C . LEU A 1 83 ? 21.464 -0.445 11.869 1.00 88.81 83 LEU A C 1
ATOM 643 O O . LEU A 1 83 ? 20.475 -0.728 12.544 1.00 88.81 83 LEU A O 1
ATOM 647 N N . ASP A 1 84 ? 21.552 0.704 11.200 1.00 88.25 84 ASP A N 1
ATOM 648 C CA . ASP A 1 84 ? 20.522 1.745 11.280 1.00 88.25 84 ASP A CA 1
ATOM 649 C C . ASP A 1 84 ? 19.233 1.357 10.547 1.00 88.25 84 ASP A C 1
ATOM 651 O O . ASP A 1 84 ? 18.136 1.675 11.007 1.00 88.25 84 ASP A O 1
ATOM 655 N N . GLN A 1 85 ? 19.332 0.608 9.443 1.00 85.00 85 GLN A N 1
ATOM 656 C CA . GLN A 1 85 ? 18.157 0.053 8.763 1.00 85.00 85 GLN A CA 1
ATOM 657 C C . GLN A 1 85 ? 17.439 -0.976 9.644 1.00 85.00 85 GLN A C 1
ATOM 659 O O . GLN A 1 85 ? 16.208 -1.041 9.657 1.00 85.00 85 GLN A O 1
ATOM 664 N N . VAL A 1 86 ? 18.199 -1.761 10.409 1.00 88.62 86 VAL A N 1
ATOM 665 C CA . VAL A 1 86 ? 17.653 -2.752 11.340 1.00 88.62 86 VAL A CA 1
ATOM 666 C C . VAL A 1 86 ? 16.951 -2.068 12.518 1.00 88.62 86 VAL A C 1
ATOM 668 O O . VAL A 1 86 ? 15.818 -2.433 12.830 1.00 88.62 86 VAL A O 1
ATOM 671 N N . LYS A 1 87 ? 17.545 -1.021 13.108 1.00 91.44 87 LYS A N 1
ATOM 672 C CA . LYS A 1 87 ? 16.903 -0.220 14.172 1.00 91.44 87 LYS A CA 1
ATOM 673 C C . LYS A 1 87 ? 15.562 0.369 13.724 1.00 91.44 87 LYS A C 1
ATOM 675 O O . LYS A 1 87 ? 14.553 0.155 14.393 1.00 91.44 87 LYS A O 1
ATOM 680 N N . LYS A 1 88 ? 15.517 0.995 12.541 1.00 90.69 88 LYS A N 1
ATOM 681 C CA . LYS A 1 88 ? 14.276 1.546 11.961 1.00 90.69 88 LYS A CA 1
ATOM 682 C C . LYS A 1 88 ? 13.203 0.473 11.752 1.00 90.69 88 LYS A C 1
ATOM 684 O O . LYS A 1 88 ? 12.029 0.705 12.028 1.00 90.69 88 LYS A O 1
ATOM 689 N N . ARG A 1 89 ? 13.584 -0.732 11.309 1.00 88.25 89 ARG A N 1
ATOM 690 C CA . ARG A 1 89 ? 12.643 -1.860 11.178 1.00 88.25 89 ARG A CA 1
ATOM 691 C C . ARG A 1 89 ? 12.120 -2.341 12.529 1.00 88.25 89 ARG A C 1
ATOM 693 O O . ARG A 1 89 ? 10.936 -2.654 12.635 1.00 88.25 89 ARG A O 1
ATOM 700 N N . PHE A 1 90 ? 12.966 -2.377 13.556 1.00 92.94 90 PHE A N 1
ATOM 701 C CA . PHE A 1 90 ? 12.533 -2.726 14.908 1.00 92.94 90 PHE A CA 1
ATOM 702 C C . PHE A 1 90 ? 11.562 -1.700 15.491 1.00 92.94 90 PHE A C 1
ATOM 704 O O . PHE A 1 90 ? 10.585 -2.103 16.112 1.00 92.94 90 PHE A O 1
ATOM 711 N N . GLU A 1 91 ? 11.769 -0.405 15.262 1.00 93.00 91 GLU A N 1
ATOM 712 C CA . GLU A 1 91 ? 10.825 0.640 15.682 1.00 93.00 91 GLU A CA 1
ATOM 713 C C . GLU A 1 91 ? 9.467 0.495 14.992 1.00 93.00 91 GLU A C 1
ATOM 715 O O . GLU A 1 91 ? 8.435 0.500 15.660 1.00 93.00 91 GLU A O 1
ATOM 720 N N . VAL A 1 92 ? 9.454 0.287 13.672 1.00 90.06 92 VAL A N 1
ATOM 721 C CA . VAL A 1 92 ? 8.212 0.058 12.917 1.00 90.06 92 VAL A CA 1
ATOM 722 C C .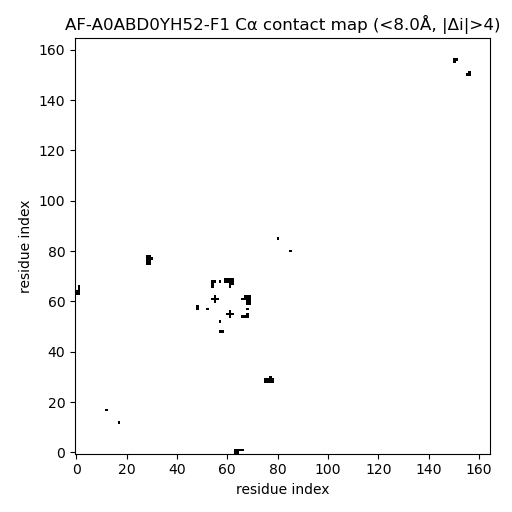 VAL A 1 92 ? 7.492 -1.201 13.404 1.00 90.06 92 VAL A C 1
ATOM 724 O O . VAL A 1 92 ? 6.276 -1.184 13.579 1.00 90.06 92 VAL A O 1
ATOM 727 N N . ASN A 1 93 ? 8.221 -2.288 13.664 1.00 91.94 93 ASN A N 1
ATOM 728 C CA . ASN A 1 93 ? 7.617 -3.515 14.181 1.00 91.94 93 ASN A CA 1
ATOM 729 C C . ASN A 1 93 ? 7.108 -3.353 15.617 1.00 91.94 93 ASN A C 1
ATOM 731 O O . ASN A 1 93 ? 6.042 -3.875 15.926 1.00 91.94 93 ASN A O 1
ATOM 735 N N . LYS A 1 94 ? 7.815 -2.613 16.480 1.00 93.88 94 LYS A N 1
ATOM 736 C CA . LYS A 1 94 ? 7.332 -2.284 17.829 1.00 93.88 94 LYS A CA 1
ATOM 737 C C . LYS A 1 94 ? 6.036 -1.478 17.768 1.00 93.88 94 LYS A C 1
ATOM 739 O O . LYS A 1 94 ? 5.075 -1.881 18.411 1.00 93.88 94 LYS A O 1
ATOM 744 N N . ARG A 1 95 ? 5.968 -0.443 16.922 1.00 89.12 95 ARG A N 1
ATOM 745 C CA . ARG A 1 95 ? 4.741 0.347 16.707 1.00 89.12 95 ARG A CA 1
ATOM 746 C C . ARG A 1 95 ? 3.579 -0.518 16.222 1.00 89.12 95 ARG A C 1
ATOM 748 O O . ARG A 1 95 ? 2.519 -0.496 16.829 1.00 89.12 95 ARG A O 1
ATOM 755 N N . LYS A 1 96 ? 3.801 -1.381 15.224 1.00 88.88 96 LYS A N 1
ATOM 756 C CA . LYS A 1 96 ? 2.775 -2.332 14.750 1.00 88.88 96 LYS A CA 1
ATOM 757 C C . LYS A 1 96 ? 2.325 -3.321 15.829 1.00 88.88 96 LYS A C 1
ATOM 759 O O . LYS A 1 96 ? 1.185 -3.771 15.811 1.00 88.88 96 LYS A O 1
ATOM 764 N N . MET A 1 97 ? 3.215 -3.711 16.742 1.00 81.44 97 MET A N 1
ATOM 765 C CA . ME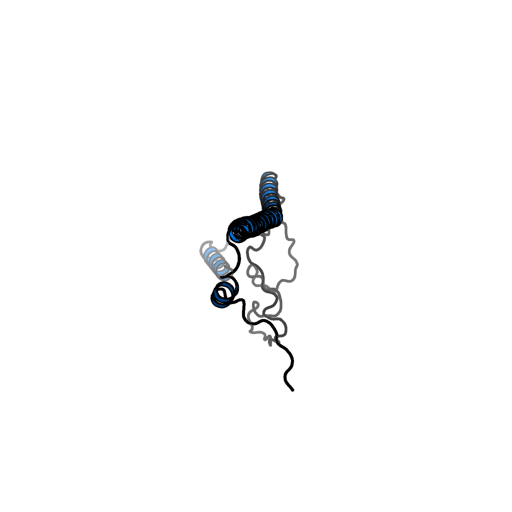T A 1 97 ? 2.860 -4.573 17.874 1.00 81.44 97 MET A CA 1
ATOM 766 C C . MET A 1 97 ? 2.094 -3.812 18.961 1.00 81.44 97 MET A C 1
ATOM 768 O O . MET A 1 97 ? 1.234 -4.405 19.600 1.00 81.44 97 MET A O 1
ATOM 772 N N . GLU A 1 98 ? 2.386 -2.531 19.180 1.00 81.38 98 GLU A N 1
ATOM 773 C CA . GLU A 1 98 ? 1.639 -1.661 20.097 1.00 81.38 98 GLU A CA 1
ATOM 774 C C . GLU A 1 98 ? 0.242 -1.335 19.565 1.00 81.38 98 GLU A C 1
ATOM 776 O O . GLU A 1 98 ? -0.715 -1.438 20.322 1.00 81.38 98 GLU A O 1
ATOM 781 N N . GLU A 1 99 ? 0.102 -1.029 18.274 1.00 80.12 99 GLU A N 1
ATOM 782 C CA . GLU A 1 99 ? -1.198 -0.839 17.612 1.00 80.12 99 GLU A CA 1
ATOM 783 C C . GLU A 1 99 ? -2.072 -2.087 17.761 1.00 80.12 99 GLU A C 1
ATOM 785 O O . GLU A 1 99 ? -3.186 -2.003 18.263 1.00 80.12 99 GLU A O 1
ATOM 790 N N . LYS A 1 100 ? -1.518 -3.272 17.478 1.00 74.50 100 LYS A N 1
ATOM 791 C CA . LYS A 1 100 ? -2.238 -4.532 17.705 1.00 74.50 100 LYS A CA 1
ATOM 792 C C . LYS A 1 100 ? -2.634 -4.740 19.164 1.00 74.50 100 LYS A C 1
ATOM 794 O O . LYS A 1 100 ? -3.681 -5.314 19.410 1.00 74.50 100 LYS A O 1
ATOM 799 N N . LYS A 1 101 ? -1.818 -4.314 20.137 1.00 71.88 101 LYS A N 1
ATOM 800 C CA . LYS A 1 101 ? -2.175 -4.379 21.569 1.00 71.88 101 LYS A CA 1
ATOM 801 C C . LYS A 1 101 ? -3.320 -3.425 21.910 1.00 71.88 101 LYS A C 1
ATOM 803 O O . LYS A 1 101 ? -4.229 -3.830 22.617 1.00 71.88 101 LYS A O 1
ATOM 808 N N . ARG A 1 102 ? -3.307 -2.210 21.355 1.00 67.94 102 ARG A N 1
ATOM 809 C CA . ARG A 1 102 ? -4.396 -1.230 21.502 1.00 67.94 102 ARG A CA 1
ATOM 810 C C . ARG A 1 102 ? -5.714 -1.757 20.930 1.00 67.94 102 ARG A C 1
ATOM 812 O O . ARG A 1 102 ? -6.762 -1.472 21.498 1.00 67.94 102 ARG A O 1
ATOM 819 N N . ASP A 1 103 ? -5.666 -2.553 19.861 1.00 60.62 103 ASP A N 1
ATOM 820 C CA . ASP A 1 103 ? -6.857 -3.218 19.319 1.00 60.62 103 ASP A CA 1
ATOM 821 C C . ASP A 1 103 ? -7.451 -4.241 20.310 1.00 60.62 103 ASP A C 1
ATOM 823 O O . ASP A 1 103 ? -8.670 -4.340 20.418 1.00 60.62 103 ASP A O 1
ATOM 827 N N . TYR A 1 104 ? -6.624 -4.941 21.101 1.00 60.34 104 TYR A N 1
ATOM 828 C CA . TYR A 1 104 ? -7.107 -5.792 22.203 1.00 60.34 104 TYR A CA 1
ATOM 829 C C . TYR A 1 104 ? -7.678 -4.976 23.376 1.00 60.34 104 TYR A C 1
ATOM 831 O O . TYR A 1 104 ? -8.594 -5.436 24.057 1.00 60.34 104 TYR A O 1
ATOM 839 N N . ASP A 1 105 ? -7.209 -3.745 23.589 1.00 70.25 105 ASP A N 1
ATOM 840 C CA . ASP A 1 105 ? -7.762 -2.858 24.622 1.00 70.25 105 ASP A CA 1
ATOM 841 C C . ASP A 1 105 ? -9.185 -2.362 24.268 1.00 70.25 105 ASP A C 1
ATOM 843 O O . ASP A 1 105 ? -9.941 -1.966 25.158 1.00 70.25 105 ASP A O 1
ATOM 847 N N . LEU A 1 106 ? -9.618 -2.433 22.998 1.00 71.00 106 LEU A N 1
ATOM 848 C CA . LEU A 1 106 ? -11.012 -2.148 22.619 1.00 71.00 106 LEU A CA 1
ATOM 849 C C . LEU A 1 106 ? -11.993 -3.150 23.240 1.00 71.00 106 LEU A C 1
ATOM 851 O O . LEU A 1 106 ? -13.090 -2.754 23.629 1.00 71.00 106 LEU A O 1
ATOM 855 N N . GLU A 1 107 ? -11.610 -4.420 23.393 1.00 75.50 107 GLU A N 1
ATOM 856 C CA . GLU A 1 107 ? -12.446 -5.419 24.075 1.00 75.50 107 GLU A CA 1
ATOM 857 C C . GLU A 1 107 ? -12.631 -5.089 25.561 1.00 75.50 107 GLU A C 1
ATOM 859 O O . GLU A 1 107 ? -13.710 -5.312 26.111 1.00 75.50 107 GLU A O 1
ATOM 864 N N . GLN A 1 108 ? -11.608 -4.529 26.214 1.00 78.00 108 GLN A N 1
ATOM 865 C CA . GLN A 1 108 ? -11.718 -4.051 27.597 1.00 78.00 108 GLN A CA 1
ATOM 866 C C . GLN A 1 108 ? -12.638 -2.832 27.680 1.00 78.00 108 GLN A C 1
ATOM 868 O O . GLN A 1 108 ? -13.539 -2.797 28.513 1.00 78.00 108 GLN A O 1
ATOM 873 N N . ARG A 1 109 ? -12.502 -1.892 26.743 1.00 76.00 109 ARG A N 1
ATOM 874 C CA . ARG A 1 109 ? -13.354 -0.699 26.671 1.00 76.00 109 ARG A CA 1
ATOM 875 C C . ARG A 1 109 ? -14.826 -1.028 26.386 1.00 76.00 109 ARG A C 1
ATOM 877 O O . ARG A 1 109 ? -15.721 -0.363 26.89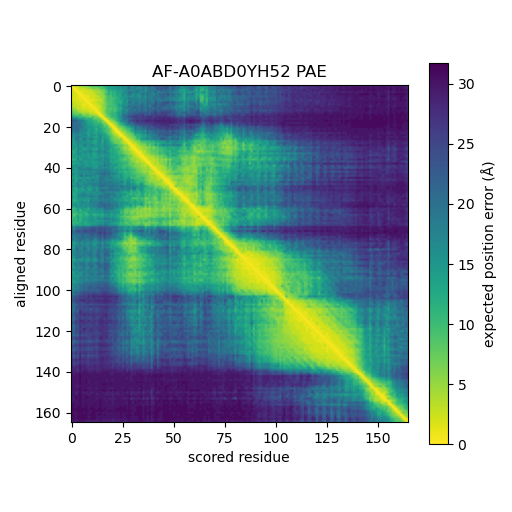7 1.00 76.00 109 ARG A O 1
ATOM 884 N N . MET A 1 110 ? -15.087 -2.071 25.596 1.00 76.31 110 MET A N 1
ATOM 885 C CA . MET A 1 110 ? -16.440 -2.589 25.358 1.00 76.31 110 MET A CA 1
ATOM 886 C C . MET A 1 110 ? -17.043 -3.216 26.620 1.00 76.31 110 MET A C 1
ATOM 888 O O . MET A 1 110 ? -18.234 -3.045 26.865 1.00 76.31 110 MET A O 1
ATOM 892 N N . LYS A 1 111 ? -16.234 -3.901 27.437 1.00 84.38 111 LYS A N 1
ATOM 893 C CA . LYS A 1 111 ? -16.677 -4.441 28.731 1.00 84.38 111 LYS A CA 1
ATOM 894 C C . LYS A 1 111 ? -16.984 -3.333 29.736 1.00 84.38 111 LYS A C 1
ATOM 896 O O . LYS A 1 111 ? -18.018 -3.396 30.384 1.00 84.38 111 LYS A O 1
ATOM 901 N N . GLU A 1 112 ? -16.156 -2.293 29.810 1.00 82.31 112 GLU A N 1
ATOM 902 C CA . GLU A 1 112 ? -16.413 -1.131 30.675 1.00 82.31 112 GLU A CA 1
ATOM 903 C C . GLU A 1 112 ? -17.734 -0.432 30.314 1.00 82.31 112 GLU A C 1
ATOM 905 O O . GLU A 1 112 ? -18.550 -0.171 31.196 1.00 82.31 112 GLU A O 1
ATOM 910 N N . LEU A 1 113 ? -18.000 -0.213 29.020 1.00 81.88 113 LEU A N 1
ATOM 911 C CA . LEU A 1 113 ? -19.276 0.349 28.554 1.00 81.88 113 LEU A CA 1
ATOM 912 C C . LEU A 1 113 ? -20.474 -0.551 28.900 1.00 81.88 113 LEU A C 1
ATOM 914 O O . LEU A 1 113 ? -21.516 -0.048 29.317 1.00 81.88 113 LEU A O 1
ATOM 918 N N . GLN A 1 114 ? -20.333 -1.874 28.764 1.00 82.88 114 GLN A N 1
ATOM 919 C CA . GLN A 1 114 ? -21.378 -2.828 29.156 1.00 82.88 114 GLN A CA 1
ATOM 920 C C . GLN A 1 114 ? -21.639 -2.801 30.668 1.00 82.88 114 GLN A C 1
ATOM 922 O O . GLN A 1 114 ? -22.795 -2.763 31.086 1.00 82.88 114 GLN A O 1
ATOM 927 N N . GLU A 1 115 ? -20.591 -2.752 31.492 1.00 88.94 115 GLU A N 1
ATOM 928 C CA . GLU A 1 115 ? -20.718 -2.653 32.949 1.00 88.94 115 GLU A CA 1
ATOM 929 C C . GLU A 1 115 ? -21.360 -1.327 33.390 1.00 88.94 115 GLU A C 1
ATOM 931 O O . GLU A 1 115 ? -22.147 -1.300 34.340 1.00 88.94 115 GLU A O 1
ATOM 936 N N . GLU A 1 116 ? -21.057 -0.216 32.714 1.00 86.44 116 GLU A N 1
ATOM 937 C CA . GLU A 1 116 ? -21.707 1.076 32.956 1.00 86.44 116 GLU A CA 1
ATOM 938 C C . GLU A 1 116 ? -23.196 1.049 32.578 1.00 86.44 116 GLU A C 1
ATOM 940 O O . GLU A 1 116 ? -24.041 1.525 33.346 1.00 86.44 116 GLU A O 1
ATOM 945 N N . GLU A 1 117 ? -23.552 0.448 31.439 1.00 87.00 117 GLU A N 1
ATOM 946 C CA . GLU A 1 117 ? -24.950 0.275 31.029 1.00 87.00 117 GLU A CA 1
ATOM 947 C C . GLU A 1 117 ? -25.734 -0.625 31.996 1.00 87.00 117 GLU A C 1
ATOM 949 O O . GLU A 1 117 ? -26.890 -0.323 32.330 1.00 87.00 117 GLU A O 1
ATOM 954 N N . GLU A 1 118 ? -25.118 -1.699 32.492 1.00 86.94 118 GLU A N 1
ATOM 955 C CA . GLU A 1 118 ? -25.719 -2.591 33.484 1.00 86.94 118 GLU A CA 1
ATOM 956 C C . GLU A 1 118 ? -25.950 -1.876 34.819 1.00 86.94 118 GLU A C 1
ATOM 958 O O . GLU A 1 118 ? -27.082 -1.880 35.317 1.00 86.94 118 GLU A O 1
ATOM 963 N N . LYS A 1 119 ? -24.954 -1.143 35.332 1.00 90.19 119 LYS A N 1
ATOM 964 C CA . LYS A 1 119 ? -25.095 -0.315 36.546 1.00 90.19 119 LYS A CA 1
ATOM 965 C C . LYS A 1 119 ? -26.193 0.740 36.391 1.00 90.19 119 LYS A C 1
ATOM 967 O O . LYS A 1 119 ? -27.001 0.949 37.299 1.00 90.19 119 LYS A O 1
ATOM 972 N N . MET A 1 120 ? -26.296 1.373 35.222 1.00 80.56 120 MET A N 1
ATOM 973 C CA . MET A 1 120 ? -27.358 2.347 34.939 1.00 80.56 120 MET A CA 1
ATOM 974 C C . MET A 1 120 ? -28.746 1.698 34.865 1.00 80.56 120 MET A C 1
ATOM 976 O O . MET A 1 120 ? -29.748 2.300 35.273 1.00 80.56 120 MET A O 1
ATOM 980 N N . LYS A 1 121 ? -28.836 0.463 34.368 1.00 91.44 121 LYS A N 1
ATOM 981 C CA . LYS A 1 121 ? -30.080 -0.315 34.330 1.00 91.44 121 LYS A CA 1
ATOM 982 C C . LYS A 1 121 ? -30.506 -0.772 35.724 1.00 91.44 121 LYS A C 1
ATOM 984 O O . LYS A 1 121 ? -31.704 -0.732 36.021 1.00 91.44 121 LYS A O 1
ATOM 989 N N . GLU A 1 122 ? -29.562 -1.158 36.573 1.00 89.50 122 GLU A N 1
ATOM 990 C CA . GLU A 1 122 ? -29.802 -1.497 37.978 1.00 89.50 122 GLU A CA 1
ATOM 991 C C . GLU A 1 122 ? -30.262 -0.277 38.776 1.00 89.50 122 GLU A C 1
ATOM 993 O O . GLU A 1 122 ? -31.339 -0.322 39.372 1.00 89.50 122 GLU A O 1
ATOM 998 N N . TYR A 1 123 ? -29.577 0.862 38.647 1.00 85.12 123 TYR A N 1
ATOM 999 C CA . TYR A 1 123 ? -30.005 2.121 39.264 1.00 85.12 123 TYR A CA 1
ATOM 1000 C C . TYR A 1 123 ? -31.428 2.525 38.834 1.00 85.12 123 TYR A C 1
ATOM 1002 O O . TYR A 1 123 ? -32.257 2.926 39.655 1.00 85.12 123 TYR A O 1
ATOM 1010 N N . ARG A 1 124 ? -31.776 2.356 37.548 1.00 86.44 124 ARG A N 1
ATOM 1011 C CA . ARG A 1 124 ? -33.147 2.589 37.051 1.00 86.44 124 ARG A CA 1
ATOM 1012 C C . ARG A 1 124 ? -34.166 1.610 37.640 1.00 86.44 124 ARG A C 1
ATOM 1014 O O . ARG A 1 124 ? -35.312 2.009 37.858 1.00 86.44 124 ARG A O 1
ATOM 1021 N N . ARG A 1 125 ? -33.800 0.342 37.856 1.00 91.75 125 ARG A N 1
ATOM 1022 C CA . ARG A 1 125 ? -34.681 -0.670 38.465 1.00 91.75 125 ARG A CA 1
ATOM 1023 C C . ARG A 1 125 ? -34.918 -0.375 39.941 1.00 91.75 125 ARG A C 1
ATOM 1025 O O . ARG A 1 125 ? -36.070 -0.419 40.368 1.00 91.75 125 ARG A O 1
ATOM 1032 N N . ASP A 1 126 ? -33.884 -0.016 40.686 1.00 83.50 126 ASP A N 1
ATOM 1033 C CA . ASP A 1 126 ? -34.018 0.253 42.117 1.00 83.50 126 ASP A CA 1
ATOM 1034 C C . ASP A 1 126 ? -34.739 1.573 42.383 1.00 83.50 126 ASP A C 1
ATOM 1036 O O . ASP A 1 126 ? -35.644 1.602 43.213 1.00 83.50 126 ASP A O 1
ATOM 1040 N N . LYS A 1 127 ? -34.514 2.607 41.563 1.00 86.88 127 LYS A N 1
ATOM 1041 C CA . LYS A 1 127 ? -35.317 3.840 41.616 1.00 86.88 127 LYS A CA 1
ATOM 1042 C C . LYS A 1 127 ? -36.803 3.590 41.324 1.00 86.88 127 LYS A C 1
ATOM 1044 O O . LYS A 1 127 ? -37.667 4.235 41.915 1.00 86.88 127 LYS A O 1
ATOM 1049 N N . LYS A 1 128 ? -37.128 2.641 40.433 1.00 84.69 128 LYS A N 1
ATOM 1050 C CA . LYS A 1 128 ? -38.519 2.215 40.185 1.00 84.69 128 LYS A CA 1
ATOM 1051 C C . LYS A 1 128 ? -39.107 1.451 41.374 1.00 84.69 128 LYS A C 1
ATOM 1053 O O . LYS A 1 128 ? -40.255 1.708 41.723 1.00 84.69 128 LYS A O 1
ATOM 1058 N N . LYS A 1 129 ? -38.347 0.546 42.000 1.00 87.00 129 LYS A N 1
ATOM 1059 C CA . LYS A 1 129 ? -38.789 -0.197 43.195 1.00 87.00 129 LYS A CA 1
ATOM 1060 C C . LYS A 1 129 ? -38.981 0.719 44.401 1.00 87.00 129 LYS A C 1
ATOM 1062 O O . LYS A 1 129 ? -39.973 0.574 45.100 1.00 87.00 129 LYS A O 1
ATOM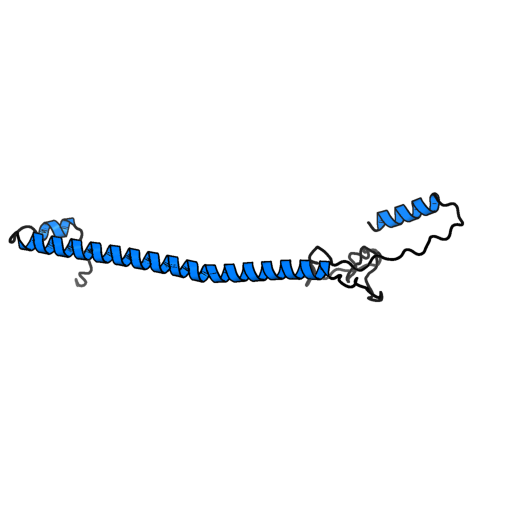 1067 N N . GLU A 1 130 ? -38.074 1.668 44.628 1.00 82.06 130 GLU A N 1
ATOM 1068 C CA . GLU A 1 130 ? -38.182 2.637 45.723 1.00 82.06 130 GLU A CA 1
ATOM 1069 C C . GLU A 1 130 ? -39.396 3.548 45.524 1.00 82.06 130 GLU A C 1
ATOM 1071 O O . GLU A 1 130 ? -40.175 3.746 46.451 1.00 82.06 130 GLU A O 1
ATOM 1076 N N . LYS A 1 131 ? -39.626 4.022 44.291 1.00 80.00 131 LYS A N 1
ATOM 1077 C CA . LYS A 1 131 ? -40.833 4.789 43.964 1.00 80.00 131 LYS A CA 1
ATOM 1078 C C . LYS A 1 131 ? -42.107 3.960 44.161 1.00 80.00 131 LYS A C 1
ATOM 1080 O O . LYS A 1 131 ? -43.086 4.495 44.659 1.00 80.00 131 LYS A O 1
ATOM 1085 N N . LYS A 1 132 ? -42.087 2.665 43.816 1.00 80.81 132 LYS A N 1
ATOM 1086 C CA . LYS A 1 132 ? -43.213 1.753 44.062 1.00 80.81 132 LYS A CA 1
ATOM 1087 C C . LYS A 1 132 ? -43.468 1.544 45.562 1.00 80.81 132 LYS A C 1
ATOM 1089 O O . LYS A 1 132 ? -44.614 1.624 45.969 1.00 80.81 132 LYS A O 1
ATOM 1094 N N . ARG A 1 133 ? -42.422 1.336 46.372 1.00 75.94 133 ARG A N 1
ATOM 1095 C CA . ARG A 1 133 ? -42.547 1.190 47.835 1.00 75.94 133 ARG A CA 1
ATOM 1096 C C . ARG A 1 133 ? -43.090 2.456 48.501 1.00 75.94 133 ARG A C 1
ATOM 1098 O O . ARG A 1 133 ? -43.953 2.337 49.353 1.00 75.94 133 ARG A O 1
ATOM 1105 N N . LYS A 1 134 ? -42.633 3.645 48.083 1.00 76.88 134 LYS A N 1
ATOM 1106 C CA . LYS A 1 134 ? -43.177 4.925 48.575 1.00 76.88 134 LYS A CA 1
ATOM 1107 C C . LYS A 1 134 ? -44.649 5.103 48.208 1.00 76.88 134 LYS A C 1
ATOM 1109 O O . LYS A 1 134 ? -45.425 5.504 49.055 1.00 76.88 134 LYS A O 1
ATOM 1114 N N . LEU A 1 135 ? -45.030 4.754 46.976 1.00 72.44 135 LEU A N 1
ATOM 1115 C CA . LEU A 1 135 ? -46.432 4.779 46.552 1.00 72.44 135 LEU A CA 1
ATOM 1116 C C . LEU A 1 135 ? -47.292 3.775 47.339 1.00 72.44 135 LEU A C 1
ATOM 1118 O O . LEU A 1 135 ? -48.399 4.125 47.705 1.00 72.44 135 LEU A O 1
ATOM 1122 N N . GLU A 1 136 ? -46.802 2.562 47.626 1.00 67.94 136 GLU A N 1
ATOM 1123 C CA . GLU A 1 136 ? -47.517 1.580 48.468 1.00 67.94 136 GLU A CA 1
ATOM 1124 C C . GLU A 1 136 ? -47.638 2.038 49.939 1.00 67.94 136 GLU A C 1
ATOM 1126 O O . GLU A 1 136 ? -48.651 1.759 50.569 1.00 67.94 136 GLU A O 1
ATOM 1131 N N . GLU A 1 137 ? -46.650 2.754 50.492 1.00 67.62 137 GLU A N 1
ATOM 1132 C CA . GLU A 1 137 ? -46.745 3.364 51.834 1.00 67.62 137 GLU A CA 1
ATOM 1133 C C . GLU A 1 137 ? -47.700 4.569 51.878 1.00 67.62 137 GLU A C 1
ATOM 1135 O O . GLU A 1 137 ? -48.407 4.739 52.868 1.00 67.62 137 GLU A O 1
ATOM 1140 N N . GLU A 1 138 ? -47.740 5.391 50.824 1.00 60.78 138 GLU A N 1
ATOM 1141 C CA . GLU A 1 138 ? -48.688 6.510 50.694 1.00 60.78 138 GLU A CA 1
ATOM 1142 C C . GLU A 1 138 ? -50.130 6.012 50.464 1.00 60.78 138 GLU A C 1
ATOM 1144 O O . GLU A 1 138 ? -51.059 6.554 51.059 1.00 60.78 138 GLU A O 1
ATOM 1149 N N . ASP A 1 139 ? -50.319 4.950 49.672 1.00 53.41 139 ASP A N 1
ATOM 1150 C CA . ASP A 1 139 ? -51.620 4.310 49.398 1.00 53.41 139 ASP A CA 1
ATOM 1151 C C . ASP A 1 139 ? -52.159 3.537 50.619 1.00 53.41 139 ASP A C 1
ATOM 1153 O O . ASP A 1 139 ? -53.359 3.519 50.869 1.00 53.41 139 ASP A O 1
ATOM 1157 N N . ALA A 1 140 ? -51.284 2.976 51.465 1.00 55.72 140 ALA A N 1
ATOM 1158 C CA . ALA A 1 140 ? -51.680 2.346 52.730 1.00 55.72 140 ALA A CA 1
ATOM 1159 C C . ALA A 1 140 ? -52.170 3.345 53.806 1.00 55.72 140 ALA A C 1
ATOM 1161 O O . ALA A 1 140 ? -52.663 2.917 54.851 1.00 55.72 140 ALA A O 1
ATOM 1162 N N . GLY A 1 141 ? -52.032 4.656 53.571 1.00 49.75 141 GLY A N 1
ATOM 1163 C CA . GLY A 1 141 ? -52.553 5.722 54.432 1.00 49.75 141 GLY A CA 1
ATOM 1164 C C . GLY A 1 141 ? -53.943 6.249 54.047 1.00 49.75 141 GLY A C 1
ATOM 1165 O O . GLY A 1 141 ? -54.517 7.001 54.834 1.00 49.75 141 GLY A O 1
ATOM 1166 N N . ASP A 1 142 ? -54.487 5.872 52.882 1.00 45.91 142 ASP A N 1
ATOM 1167 C CA . ASP A 1 142 ? -55.770 6.366 52.356 1.00 45.91 142 ASP A CA 1
ATOM 1168 C C . ASP A 1 142 ? -56.701 5.184 52.028 1.00 45.91 142 ASP A C 1
ATOM 1170 O O . ASP A 1 142 ? -56.633 4.554 50.973 1.00 45.91 142 ASP A O 1
ATOM 1174 N N . GLU A 1 143 ? -57.565 4.816 52.978 1.00 39.94 143 GLU A N 1
ATOM 1175 C CA . GLU A 1 143 ? -58.506 3.708 52.810 1.00 39.94 143 GLU A CA 1
ATOM 1176 C C . GLU A 1 143 ? -59.533 3.981 51.679 1.00 39.94 143 GLU A C 1
ATOM 1178 O O . GLU A 1 143 ? -60.516 4.696 51.852 1.00 39.94 143 GLU A O 1
ATOM 1183 N N . GLY A 1 144 ? -59.392 3.286 50.543 1.00 48.25 144 GLY A N 1
ATOM 1184 C CA . GLY A 1 144 ? -60.464 2.384 50.095 1.00 48.25 144 GLY A CA 1
ATOM 1185 C C . GLY A 1 144 ? -61.396 2.748 48.924 1.00 48.25 144 GLY A C 1
ATOM 1186 O O . GLY A 1 144 ? -62.306 1.953 48.688 1.00 48.25 144 GLY A O 1
ATOM 1187 N N . GLN A 1 145 ? -61.236 3.838 48.153 1.00 41.78 145 GLN A N 1
ATOM 1188 C CA . GLN A 1 145 ? -62.232 4.168 47.094 1.00 41.78 145 GLN A CA 1
ATOM 1189 C C . GLN A 1 145 ? -61.740 4.532 45.676 1.00 41.78 145 GLN A C 1
ATOM 1191 O O . GLN A 1 145 ? -62.574 4.624 44.778 1.00 41.78 145 GLN A O 1
ATOM 1196 N N . SER A 1 146 ? -60.440 4.669 45.393 1.00 48.34 146 SER A N 1
ATOM 1197 C CA . SER A 1 146 ? -59.974 5.262 44.115 1.00 48.34 146 SER A CA 1
ATOM 1198 C C . SER A 1 146 ? -59.204 4.324 43.160 1.00 48.34 146 SER A C 1
ATOM 1200 O O . SER A 1 146 ? -58.907 4.695 42.020 1.00 48.34 146 SER A O 1
ATOM 1202 N N . THR A 1 147 ? -58.917 3.079 43.557 1.00 54.22 147 THR A N 1
ATOM 1203 C CA . THR A 1 147 ? -57.974 2.190 42.840 1.00 54.22 147 THR A CA 1
ATOM 1204 C C . THR A 1 147 ? -58.476 1.652 41.487 1.00 54.22 147 THR A C 1
ATOM 1206 O O . THR A 1 147 ? -57.669 1.308 40.622 1.00 54.22 147 THR A O 1
ATOM 1209 N N . SER A 1 148 ? -59.792 1.625 41.244 1.00 62.41 148 SER A N 1
ATOM 1210 C CA . SER A 1 148 ? -60.392 1.090 40.005 1.00 62.41 148 SER A CA 1
ATOM 1211 C C . SER A 1 148 ? -60.372 2.071 38.817 1.00 62.41 148 SER A C 1
ATOM 1213 O O . SER A 1 148 ? -60.223 1.655 37.663 1.00 62.41 148 SER A O 1
ATOM 1215 N N . GLU A 1 149 ? -60.505 3.377 39.068 1.00 56.25 149 GLU A N 1
ATOM 1216 C CA . GLU A 1 149 ? -60.504 4.407 38.013 1.00 56.25 149 GLU A CA 1
ATOM 1217 C C . GLU A 1 149 ? -59.078 4.837 37.639 1.00 56.25 149 GLU A C 1
ATOM 1219 O O . GLU A 1 149 ? -58.757 4.962 36.454 1.00 56.25 149 GLU A 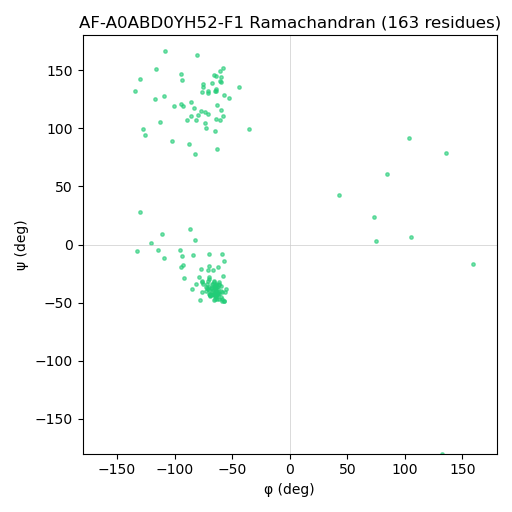O 1
ATOM 1224 N N . LEU A 1 150 ? -58.177 4.942 38.624 1.00 67.12 150 LEU A N 1
ATOM 1225 C CA . LEU A 1 150 ? -56.754 5.237 38.409 1.00 67.12 150 LEU A CA 1
ATOM 1226 C C . LEU A 1 150 ? -56.029 4.137 37.612 1.00 67.12 150 LEU A C 1
ATOM 1228 O O . LEU A 1 150 ? -55.220 4.450 36.736 1.00 67.12 150 LEU A O 1
ATOM 1232 N N . ALA A 1 151 ? -56.358 2.857 37.827 1.00 66.56 151 ALA A N 1
ATOM 1233 C CA . ALA A 1 151 ? -55.788 1.737 37.064 1.00 66.56 151 ALA A CA 1
ATOM 1234 C C . ALA A 1 151 ? -56.271 1.685 35.599 1.00 66.56 151 ALA A C 1
ATOM 1236 O O . ALA A 1 151 ? -55.526 1.260 34.708 1.00 66.56 151 ALA A O 1
ATOM 1237 N N . SER A 1 152 ? -57.493 2.161 35.336 1.00 64.06 152 SER A N 1
ATOM 1238 C CA . SER A 1 152 ? -58.050 2.277 33.980 1.00 64.06 152 SER A CA 1
ATOM 1239 C C . SER A 1 152 ? -57.465 3.470 33.216 1.00 64.06 152 SER A C 1
ATOM 1241 O O . SER A 1 152 ? -57.260 3.379 32.007 1.00 64.06 152 SER A O 1
ATOM 1243 N N .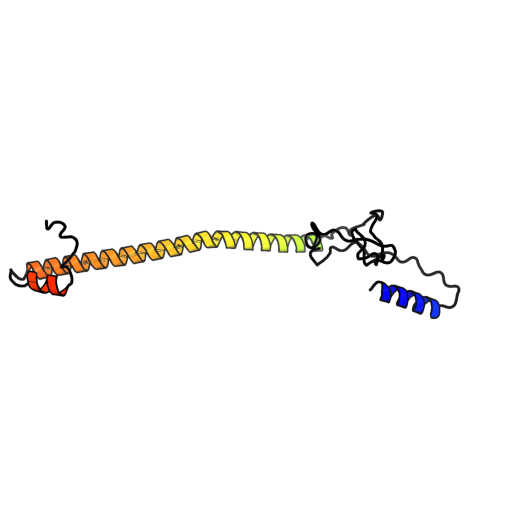 ILE A 1 153 ? -57.116 4.554 33.917 1.00 68.56 153 ILE A N 1
ATOM 1244 C CA . ILE A 1 153 ? -56.420 5.720 33.349 1.00 68.56 153 ILE A CA 1
ATOM 1245 C C . ILE A 1 153 ? -54.923 5.429 33.112 1.00 68.56 153 ILE A C 1
ATOM 1247 O O . ILE A 1 153 ? -54.350 5.925 32.144 1.00 68.56 153 ILE A O 1
ATOM 1251 N N . MET A 1 154 ? -54.290 4.572 33.927 1.00 65.31 154 MET A N 1
ATOM 1252 C CA . MET A 1 154 ? -52.889 4.139 33.753 1.00 65.31 154 MET A CA 1
ATOM 1253 C C . MET A 1 154 ? -52.698 2.930 32.810 1.00 65.31 154 MET A C 1
ATOM 1255 O O . MET A 1 154 ? -51.611 2.353 32.758 1.00 65.31 154 MET A O 1
ATOM 1259 N N . GLY A 1 155 ? -53.719 2.557 32.029 1.00 66.88 155 GLY A N 1
ATOM 1260 C CA . GLY A 1 155 ? -53.581 1.611 30.914 1.00 66.88 155 GLY A CA 1
ATOM 1261 C C . GLY A 1 155 ? -53.397 0.138 31.302 1.00 66.88 155 GLY A C 1
ATOM 1262 O O . GLY A 1 155 ? -52.866 -0.633 30.504 1.00 66.88 155 GLY A O 1
ATOM 1263 N N . PHE A 1 156 ? -53.830 -0.284 32.497 1.00 60.88 156 PHE A N 1
ATOM 1264 C CA . PHE A 1 156 ? -53.746 -1.688 32.939 1.00 60.88 156 PHE A CA 1
ATOM 1265 C C . PHE A 1 156 ? -54.906 -2.571 32.419 1.00 60.88 156 PHE A C 1
ATOM 1267 O O . PHE A 1 156 ? -55.004 -3.755 32.748 1.00 60.88 156 PHE A O 1
ATOM 1274 N N . SER A 1 157 ? -55.791 -2.027 31.580 1.00 55.25 157 SER A N 1
ATOM 1275 C CA . SER A 1 157 ? -56.901 -2.753 30.960 1.00 55.25 157 SER A CA 1
ATOM 1276 C C . SER A 1 157 ? -56.477 -3.417 29.642 1.00 55.25 157 SER A C 1
ATOM 1278 O O . SER A 1 157 ? -56.677 -2.884 28.556 1.00 55.25 157 SER A O 1
ATOM 1280 N N . GLY A 1 158 ? -55.935 -4.635 29.719 1.00 63.31 158 GLY A N 1
ATOM 1281 C CA . GLY A 1 158 ? -55.986 -5.551 28.572 1.00 63.31 158 GLY A CA 1
ATOM 1282 C C . GLY A 1 158 ? -54.700 -6.294 28.247 1.00 63.31 158 GLY A C 1
ATOM 1283 O O . GLY A 1 158 ? -54.045 -6.014 27.249 1.00 63.31 158 GLY A O 1
ATOM 1284 N N . PHE A 1 159 ? -54.419 -7.351 29.007 1.00 57.44 159 PHE A N 1
ATOM 1285 C CA . PHE A 1 159 ? -53.636 -8.469 28.488 1.00 57.44 159 PHE A CA 1
ATOM 1286 C C . PHE A 1 159 ? -54.408 -9.775 28.726 1.00 57.44 159 PHE A C 1
ATOM 1288 O O . PHE A 1 159 ? -54.420 -10.317 29.825 1.00 57.44 159 PHE A O 1
ATOM 1295 N N . GLY A 1 160 ? -55.086 -10.255 27.677 1.00 63.28 160 GLY A N 1
ATOM 1296 C CA . GLY A 1 160 ? -55.431 -11.671 27.512 1.00 63.28 160 GLY A CA 1
ATOM 1297 C C . GLY A 1 160 ? -56.696 -12.211 28.192 1.00 63.28 160 GLY A C 1
ATOM 1298 O O . GLY A 1 160 ? -56.614 -13.192 28.922 1.00 63.28 160 GLY A O 1
ATOM 1299 N N . SER A 1 161 ? -57.889 -11.696 27.876 1.00 49.62 161 SER A N 1
ATOM 1300 C CA . SER A 1 161 ? -59.131 -12.472 28.061 1.00 49.62 161 SER A CA 1
ATOM 1301 C C . SER A 1 161 ? -59.332 -13.419 26.874 1.00 49.62 161 SER A C 1
ATOM 1303 O O . SER A 1 161 ? -60.114 -13.147 25.963 1.00 49.62 161 SER A O 1
ATOM 1305 N N . ALA A 1 162 ? -58.600 -14.534 26.855 1.00 55.84 162 ALA A N 1
ATOM 1306 C CA . ALA A 1 162 ? -58.966 -15.652 25.997 1.00 55.84 162 ALA A CA 1
ATOM 1307 C C . ALA A 1 162 ? -60.290 -16.258 26.496 1.00 55.84 162 ALA A C 1
ATOM 1309 O O . ALA A 1 162 ? -60.462 -16.460 27.697 1.00 55.84 162 ALA A O 1
ATOM 1310 N N . LYS A 1 163 ? -61.156 -16.609 25.534 1.00 52.94 163 LYS A N 1
ATOM 1311 C CA . LYS A 1 163 ? -62.375 -17.437 25.628 1.00 52.94 163 LYS A CA 1
ATOM 1312 C C . LYS A 1 163 ? -63.708 -16.677 25.605 1.00 52.94 163 LYS A C 1
ATOM 1314 O O . LYS A 1 163 ? -64.310 -16.364 26.629 1.00 52.94 163 LYS A O 1
ATOM 1319 N N . ARG A 1 164 ? -64.238 -16.519 24.387 1.00 44.66 164 ARG A N 1
ATOM 1320 C CA . ARG A 1 164 ? -65.682 -16.581 24.118 1.00 44.66 164 ARG A CA 1
ATOM 1321 C C . ARG A 1 164 ? -65.941 -17.440 22.874 1.00 44.66 164 ARG A C 1
ATOM 1323 O O . ARG A 1 164 ? -65.330 -17.189 21.842 1.00 44.66 164 ARG A O 1
ATOM 1330 N N . LYS A 1 165 ? -66.908 -18.352 23.044 1.00 41.06 165 LYS A N 1
ATOM 1331 C CA . LYS A 1 165 ? -67.421 -19.420 22.165 1.00 41.06 165 LYS A CA 1
ATOM 1332 C C . LYS A 1 165 ? -66.511 -20.625 21.955 1.00 41.06 165 LYS A C 1
ATOM 1334 O O . LYS A 1 165 ? -65.484 -20.500 21.266 1.00 41.06 165 LYS A O 1
#

Radius of gyration: 40.57 Å; Cα contacts (8 Å, |Δi|>4): 44; chains: 1; bounding box: 103×33×88 Å

Foldseek 3Di:
DLVVVVVVVVVVCVVDDPDDDDDPDDDDADDDDPDDDDPPPCPPPDDDDDPPDQQVPPPADADPVPSDRDPPDDDHDHDDDDPVNVVVVVVVVVVVVVVVVVVVVVVVVVVVVVVVVVVVVVVVVVVVVVVVVVVVVVVVVDDDDDPPPVCVVVPVPDDDPPDDD

Sequence (165 aa):
MAAERLEAELEAEENTGAGQKVPPVRRDYLRQRDYKVDLDSKLGKSVVITKNTPSSQTGGYYCNVCDCVRNLGMSMRVERSTLDQVKKRFEVNKRKMEEKKRDYDLEQRMKELQEEEEKMKEYRRDKKKEKKRKLEEEDAGDEGQSTSELASIMGFSGFGSAKRK

Secondary structure (DSSP, 8-state):
-HHHHHHHHHHHHHHS-TT-------PPPPPPPSS----STTTT------TTS-TTTSSS-EETTTTEE--S-S--PPPPPPHHHHHHHHHHHHHHHHHHHHHHHHHHHHHHHHHHHHHHHHHHHHHHHHHHHHHHHHHTTS-SSSHHHHHHHTT---S------

Organism: NCBI:txid642074